Protein AF-A0A916V8K3-F1 (afdb_monomer_lite)

Secondary structure (DSSP, 8-state):
-----HHHHHHHHHHHH---TT-TTS-HHHHHHHHHHHHHHHHHHHHHHHHHHHHHHHTT--HHHHHHHHHHHHHHHHHHHHHS--HHHHHHHHHHT--HHHHHHHHHHHHHHHHHTT-HHHHHHHHHHHH-GGGGGG-HHHHHHHHHHHHHHSS-HHHHHHHHHT----GGGG-

Structure (mmCIF, N/CA/C/O backbone):
data_AF-A0A916V8K3-F1
#
_entry.id   AF-A0A916V8K3-F1
#
loop_
_atom_site.group_PDB
_atom_site.id
_atom_site.type_symbol
_atom_site.label_atom_id
_atom_site.label_alt_id
_atom_site.label_comp_id
_atom_site.label_asym_id
_atom_site.label_entity_id
_atom_site.label_seq_id
_atom_site.pdbx_PDB_ins_code
_atom_site.Cartn_x
_atom_site.Cartn_y
_atom_site.Cartn_z
_atom_site.occupancy
_atom_site.B_iso_or_equiv
_atom_site.auth_seq_id
_atom_site.auth_comp_id
_atom_site.auth_asym_id
_atom_site.auth_atom_id
_atom_site.pdbx_PDB_model_num
ATOM 1 N N . MET A 1 1 ? 7.665 -16.632 -44.122 1.00 50.56 1 MET A N 1
ATOM 2 C CA . MET A 1 1 ? 7.104 -16.768 -42.758 1.00 50.56 1 MET A CA 1
ATOM 3 C C . MET A 1 1 ? 8.254 -16.774 -41.761 1.00 50.56 1 MET A C 1
ATOM 5 O O . MET A 1 1 ? 9.075 -17.679 -41.829 1.00 50.56 1 MET A O 1
ATOM 9 N N . LYS A 1 2 ? 8.373 -15.759 -40.892 1.00 49.31 2 LYS A N 1
ATOM 10 C CA . LYS A 1 2 ? 9.296 -15.831 -39.744 1.00 49.31 2 LYS A CA 1
ATOM 11 C C . LYS A 1 2 ? 8.758 -16.911 -38.801 1.00 49.31 2 LYS A C 1
ATOM 13 O O . LYS A 1 2 ? 7.601 -16.816 -38.402 1.00 49.31 2 LYS A O 1
ATOM 18 N N . LYS A 1 3 ? 9.559 -17.934 -38.484 1.00 52.44 3 LYS A N 1
ATOM 19 C CA . LYS A 1 3 ? 9.263 -18.835 -37.362 1.00 52.44 3 LYS A CA 1
ATOM 20 C C . LYS A 1 3 ? 9.304 -17.979 -36.102 1.00 52.44 3 LYS A C 1
ATOM 22 O O . LYS A 1 3 ? 10.370 -17.517 -35.708 1.00 52.44 3 LYS A O 1
ATOM 27 N N . ILE A 1 4 ? 8.130 -17.702 -35.559 1.00 58.38 4 ILE A N 1
ATOM 28 C CA . ILE A 1 4 ? 7.986 -17.122 -34.236 1.00 58.38 4 ILE A CA 1
ATOM 29 C C . ILE A 1 4 ? 8.471 -18.189 -33.256 1.00 58.38 4 ILE A C 1
ATOM 31 O O . ILE A 1 4 ? 7.970 -19.314 -33.266 1.00 58.38 4 ILE A O 1
ATOM 35 N N . ASP A 1 5 ? 9.501 -17.864 -32.483 1.00 72.44 5 ASP A N 1
ATOM 36 C CA . ASP A 1 5 ? 9.988 -18.743 -31.429 1.00 72.44 5 ASP A CA 1
ATOM 37 C C . ASP A 1 5 ? 9.051 -18.602 -30.227 1.00 72.44 5 ASP A C 1
ATOM 39 O O . ASP A 1 5 ? 9.206 -17.709 -29.392 1.00 72.44 5 ASP A O 1
ATOM 43 N N . SER A 1 6 ? 8.037 -19.466 -30.178 1.00 73.81 6 SER A N 1
ATOM 44 C CA . SER A 1 6 ? 6.994 -19.463 -29.148 1.00 73.81 6 SER A CA 1
ATOM 45 C C . SER A 1 6 ? 7.554 -19.565 -27.727 1.00 73.81 6 SER A C 1
ATOM 47 O O . SER A 1 6 ? 6.890 -19.151 -26.780 1.00 73.81 6 SER A O 1
ATOM 49 N N . SER A 1 7 ? 8.774 -20.093 -27.561 1.00 78.38 7 SER A N 1
ATOM 50 C CA . SER A 1 7 ? 9.444 -20.163 -26.259 1.00 78.38 7 SER A CA 1
ATOM 51 C C . SER A 1 7 ? 9.919 -18.788 -25.781 1.00 78.38 7 SER A C 1
ATOM 53 O O . SER A 1 7 ? 9.754 -18.438 -24.613 1.00 78.38 7 SER A O 1
ATOM 55 N N . LYS A 1 8 ? 10.438 -17.965 -26.697 1.00 79.25 8 LYS A N 1
ATOM 56 C CA . LYS A 1 8 ? 10.911 -16.612 -26.402 1.00 79.25 8 LYS A CA 1
ATOM 57 C C . LYS A 1 8 ? 9.751 -15.664 -26.108 1.00 79.25 8 LYS A C 1
ATOM 59 O O . LYS A 1 8 ? 9.833 -14.887 -25.163 1.00 79.25 8 LYS A O 1
ATOM 64 N N . GLU A 1 9 ? 8.666 -15.750 -26.876 1.00 77.81 9 GLU A N 1
ATOM 65 C CA . GLU A 1 9 ? 7.455 -14.959 -26.620 1.00 77.81 9 GLU A CA 1
ATOM 66 C C . GLU A 1 9 ? 6.813 -15.312 -25.274 1.00 77.81 9 GLU A C 1
ATOM 68 O O . GLU A 1 9 ? 6.414 -14.416 -24.531 1.00 77.81 9 GLU A O 1
ATOM 73 N N . LEU A 1 10 ? 6.771 -16.602 -24.920 1.00 80.88 10 LEU A N 1
ATOM 74 C CA . LEU A 1 10 ? 6.267 -17.045 -23.622 1.00 80.88 10 LEU A CA 1
ATOM 75 C C . LEU A 1 10 ? 7.128 -16.513 -22.469 1.00 80.88 10 LEU A C 1
ATOM 77 O O . LEU A 1 10 ? 6.583 -15.995 -21.498 1.00 80.88 10 LEU A O 1
ATOM 81 N N . ASN A 1 11 ? 8.457 -16.584 -22.588 1.00 82.25 11 ASN A N 1
ATOM 82 C CA . ASN A 1 11 ? 9.367 -16.051 -21.572 1.00 82.25 11 ASN A CA 1
ATOM 83 C C . ASN A 1 11 ? 9.195 -14.536 -21.402 1.00 82.25 11 ASN A C 1
ATOM 85 O O . ASN A 1 11 ? 9.025 -14.065 -20.281 1.00 82.25 11 ASN A O 1
ATOM 89 N N . ASN A 1 12 ? 9.131 -13.784 -22.504 1.00 83.56 12 ASN A N 1
ATOM 90 C CA . ASN A 1 12 ? 8.888 -12.340 -22.461 1.00 83.56 12 ASN A CA 1
ATOM 91 C C . ASN A 1 12 ? 7.532 -12.006 -21.823 1.00 83.56 12 ASN A C 1
ATOM 93 O O . ASN A 1 12 ? 7.429 -11.051 -21.055 1.00 83.56 12 ASN A O 1
ATOM 97 N N . PHE A 1 13 ? 6.492 -12.798 -22.100 1.00 83.56 13 PHE A N 1
ATOM 98 C CA . PHE A 1 13 ? 5.180 -12.631 -21.480 1.00 83.56 13 PHE A CA 1
ATO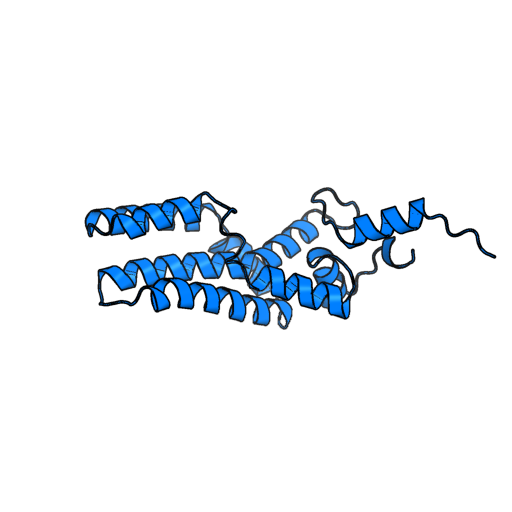M 99 C C . PHE A 1 13 ? 5.218 -12.886 -19.968 1.00 83.56 13 PHE A C 1
ATOM 101 O O . PHE A 1 13 ? 4.639 -12.111 -19.205 1.00 83.56 13 PHE A O 1
ATOM 108 N N . VAL A 1 14 ? 5.886 -13.951 -19.521 1.00 84.38 14 VAL A N 1
ATOM 109 C CA . VAL A 1 14 ? 6.018 -14.261 -18.090 1.00 84.38 14 VAL 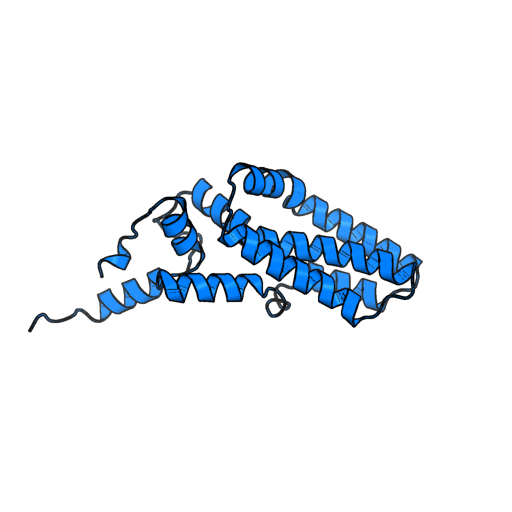A CA 1
ATOM 110 C C . VAL A 1 14 ? 6.801 -13.159 -17.381 1.00 84.38 14 VAL A C 1
ATOM 112 O O . VAL A 1 14 ? 6.326 -12.634 -16.377 1.00 84.38 14 VAL A O 1
ATOM 115 N N . GLU A 1 15 ? 7.937 -12.738 -17.932 1.00 84.44 15 GLU A N 1
ATOM 116 C CA . GLU A 1 15 ? 8.755 -11.659 -17.365 1.00 84.44 15 GLU A CA 1
ATOM 117 C C . GLU A 1 15 ? 8.020 -10.316 -17.315 1.00 84.44 15 GLU A C 1
ATOM 119 O O . GLU A 1 15 ? 8.142 -9.571 -16.345 1.00 84.44 15 GLU A O 1
ATOM 124 N N . ALA A 1 16 ? 7.206 -10.014 -18.328 1.00 83.88 16 ALA A N 1
ATOM 125 C CA . ALA A 1 16 ? 6.394 -8.806 -18.353 1.00 83.88 16 ALA A CA 1
ATOM 126 C C . ALA A 1 16 ? 5.311 -8.796 -17.264 1.00 83.88 16 ALA A C 1
ATOM 128 O O . ALA A 1 16 ? 4.954 -7.718 -16.788 1.00 83.88 16 ALA A O 1
ATOM 129 N N . ASN A 1 17 ? 4.773 -9.957 -16.877 1.00 85.50 17 ASN A N 1
ATOM 130 C CA . ASN A 1 17 ? 3.604 -10.066 -15.997 1.00 85.50 17 ASN A CA 1
ATOM 131 C C . ASN A 1 17 ? 3.920 -10.514 -14.567 1.00 85.50 17 ASN A C 1
ATOM 133 O O . ASN A 1 17 ? 3.085 -10.311 -13.687 1.00 85.50 17 ASN A O 1
ATOM 137 N N . VAL A 1 18 ? 5.098 -11.081 -14.312 1.00 85.31 18 VAL A N 1
ATOM 138 C CA . VAL A 1 18 ? 5.512 -11.538 -12.983 1.00 85.31 18 VAL A CA 1
ATOM 139 C C . VAL A 1 18 ? 6.705 -10.722 -12.512 1.00 85.31 18 VAL A C 1
ATOM 141 O O . VAL A 1 18 ? 7.738 -10.662 -13.170 1.00 85.31 18 VAL A O 1
ATOM 144 N N . TYR A 1 19 ? 6.569 -10.094 -11.345 1.00 83.94 19 TYR A N 1
ATOM 145 C CA . TYR A 1 19 ? 7.675 -9.385 -10.718 1.00 83.94 19 TYR A CA 1
ATOM 146 C C . TYR A 1 19 ? 8.404 -10.287 -9.731 1.00 83.94 19 TYR A C 1
ATOM 148 O O . TYR A 1 19 ? 7.856 -10.663 -8.695 1.00 83.94 19 TYR A O 1
ATOM 156 N N . TYR A 1 20 ? 9.668 -10.568 -10.028 1.00 83.31 20 TYR A N 1
ATOM 157 C CA . TYR A 1 20 ? 10.560 -11.277 -9.121 1.00 83.31 20 TYR A CA 1
ATOM 158 C C . TYR A 1 20 ? 11.470 -10.292 -8.383 1.00 83.31 20 TYR A C 1
ATOM 160 O O . TYR A 1 20 ? 12.021 -9.365 -8.983 1.00 83.31 20 TYR A O 1
ATOM 168 N N . SER A 1 21 ? 11.658 -10.469 -7.074 1.00 79.31 21 SER A N 1
ATOM 169 C CA . SER A 1 21 ? 12.519 -9.591 -6.263 1.00 79.31 21 SER A CA 1
ATOM 170 C C . SER A 1 21 ? 13.992 -9.637 -6.682 1.00 79.31 21 SER A C 1
ATOM 172 O O . SER A 1 21 ? 14.728 -8.670 -6.494 1.00 79.31 21 SER A O 1
ATOM 174 N N . ASP A 1 22 ? 14.431 -10.733 -7.285 1.00 85.62 22 ASP A N 1
ATOM 175 C CA . ASP A 1 22 ? 15.776 -10.951 -7.817 1.00 85.62 22 ASP A CA 1
ATOM 176 C C . ASP A 1 22 ? 15.918 -10.554 -9.299 1.00 85.62 22 ASP A C 1
ATOM 178 O O . ASP A 1 22 ? 16.989 -10.744 -9.865 1.00 85.62 22 ASP A O 1
ATOM 182 N N . ASN A 1 23 ? 14.911 -9.907 -9.911 1.00 86.25 23 ASN A N 1
ATOM 183 C CA . ASN A 1 23 ? 14.987 -9.503 -11.321 1.00 86.25 23 ASN A CA 1
ATOM 184 C C . ASN A 1 23 ? 16.255 -8.673 -11.635 1.00 86.25 23 ASN A C 1
ATOM 186 O O . ASN A 1 23 ? 16.631 -7.815 -10.828 1.00 86.25 23 ASN A O 1
ATOM 190 N N . PRO A 1 24 ? 16.898 -8.874 -12.800 1.00 88.75 24 PRO A N 1
ATOM 191 C CA . PRO A 1 24 ? 18.151 -8.197 -13.146 1.00 88.75 24 PRO A CA 1
ATOM 192 C C . PRO A 1 24 ? 17.951 -6.763 -13.659 1.00 88.75 24 PRO A C 1
ATOM 194 O O . PRO A 1 24 ? 18.922 -6.039 -13.857 1.00 88.75 24 PRO A O 1
ATOM 197 N N . TYR A 1 25 ? 16.704 -6.348 -13.901 1.00 89.06 25 TYR A N 1
ATOM 198 C CA . TYR A 1 25 ? 16.377 -5.078 -14.553 1.00 89.06 25 TYR A CA 1
ATOM 199 C C . TYR A 1 25 ? 16.473 -3.866 -13.635 1.00 89.06 25 TYR A C 1
ATOM 201 O O . TYR A 1 25 ? 16.579 -2.742 -14.120 1.00 89.06 25 TYR A O 1
ATOM 209 N N . LEU A 1 26 ? 16.395 -4.095 -12.326 1.00 90.75 26 LEU A N 1
ATOM 210 C CA . LEU A 1 26 ? 16.374 -3.057 -11.309 1.00 90.75 26 LEU A CA 1
ATOM 211 C C . LEU A 1 26 ? 17.461 -3.317 -10.266 1.00 90.75 26 LEU A C 1
ATOM 213 O O . LEU A 1 26 ? 17.658 -4.448 -9.813 1.00 90.75 26 LEU A O 1
ATOM 217 N N . ASN A 1 27 ? 18.140 -2.261 -9.834 1.00 91.94 27 ASN A N 1
ATOM 218 C CA . ASN A 1 27 ? 19.063 -2.334 -8.707 1.00 91.94 27 ASN A CA 1
ATOM 219 C C . ASN A 1 27 ? 18.306 -2.361 -7.363 1.00 91.94 27 ASN A C 1
ATOM 221 O O . ASN A 1 27 ? 17.093 -2.159 -7.292 1.00 91.94 27 ASN A O 1
ATOM 225 N N . ALA A 1 28 ? 19.024 -2.607 -6.265 1.00 88.38 28 ALA A N 1
ATOM 226 C CA . ALA A 1 28 ? 18.420 -2.725 -4.935 1.00 88.38 28 ALA A CA 1
ATOM 227 C C . ALA A 1 28 ? 17.628 -1.472 -4.504 1.00 88.38 28 ALA A C 1
ATOM 229 O O . ALA A 1 28 ? 16.553 -1.600 -3.919 1.00 88.38 28 ALA A O 1
ATOM 230 N N . ASN A 1 29 ? 18.115 -0.272 -4.832 1.00 88.06 29 ASN A N 1
ATOM 231 C CA . ASN A 1 29 ? 17.455 0.982 -4.461 1.00 88.06 29 ASN A CA 1
ATOM 232 C C . ASN A 1 29 ? 16.158 1.194 -5.246 1.00 88.06 29 ASN A C 1
ATOM 234 O O . ASN A 1 29 ? 15.160 1.634 -4.685 1.00 88.06 29 ASN A O 1
ATOM 238 N N . GLU A 1 30 ? 16.150 0.849 -6.531 1.00 91.06 30 GLU A N 1
ATOM 239 C CA . GLU A 1 30 ? 14.955 0.897 -7.375 1.00 91.06 30 GLU A CA 1
ATOM 240 C C . GLU A 1 30 ? 13.902 -0.101 -6.890 1.00 91.06 30 GLU A C 1
ATOM 242 O O . GLU A 1 30 ? 12.739 0.255 -6.704 1.00 91.06 30 GLU A O 1
ATOM 247 N N . LYS A 1 31 ? 14.313 -1.338 -6.597 1.00 89.12 31 LYS A N 1
ATOM 248 C CA . LYS A 1 31 ? 13.425 -2.365 -6.035 1.00 89.12 31 LYS A CA 1
ATOM 249 C C . LYS A 1 31 ? 12.780 -1.902 -4.730 1.00 89.12 31 LYS A C 1
ATOM 251 O O . LYS A 1 31 ? 11.580 -2.093 -4.538 1.00 89.12 31 LYS A O 1
ATOM 256 N N . LEU A 1 32 ? 13.561 -1.269 -3.857 1.00 86.25 32 LEU A N 1
ATOM 257 C CA . LEU A 1 32 ? 13.058 -0.697 -2.614 1.00 86.25 32 LEU A CA 1
ATOM 258 C C . LEU A 1 32 ? 12.081 0.455 -2.877 1.00 86.25 32 LEU A C 1
ATOM 260 O O . LEU A 1 32 ? 11.019 0.513 -2.265 1.00 86.25 32 LEU A O 1
ATOM 264 N N . GLU A 1 33 ? 12.408 1.345 -3.812 1.00 88.75 33 GLU A N 1
ATOM 265 C CA . GLU A 1 33 ? 11.583 2.503 -4.150 1.00 88.75 33 GLU A CA 1
ATOM 266 C C . GLU A 1 33 ? 10.198 2.096 -4.663 1.00 88.75 33 GLU A C 1
ATOM 268 O O . GLU A 1 33 ? 9.186 2.623 -4.198 1.00 88.75 33 GLU A O 1
ATOM 273 N N . VAL A 1 34 ? 10.132 1.135 -5.587 1.00 89.56 34 VAL A N 1
ATOM 274 C CA . VAL A 1 34 ? 8.847 0.656 -6.108 1.00 89.56 34 VAL A CA 1
ATOM 275 C C . VAL A 1 34 ? 8.058 -0.120 -5.057 1.00 89.56 34 VAL A C 1
ATOM 277 O O . VAL A 1 34 ? 6.837 -0.007 -5.018 1.00 89.56 34 VAL A O 1
ATOM 280 N N . ALA A 1 35 ? 8.732 -0.853 -4.165 1.00 86.75 35 ALA A N 1
ATOM 281 C CA . ALA A 1 35 ? 8.077 -1.532 -3.052 1.00 86.75 35 ALA A CA 1
ATOM 282 C C . ALA A 1 35 ? 7.469 -0.529 -2.058 1.00 86.75 35 ALA A C 1
ATOM 284 O O . ALA A 1 35 ? 6.318 -0.691 -1.659 1.00 86.75 35 ALA A O 1
ATOM 285 N N . MET A 1 36 ? 8.195 0.543 -1.718 1.00 85.69 36 MET A N 1
ATOM 286 C CA . MET A 1 36 ? 7.674 1.639 -0.892 1.00 85.69 36 MET A CA 1
ATOM 287 C C . MET A 1 36 ? 6.498 2.333 -1.576 1.00 85.69 36 MET A C 1
ATOM 289 O O . MET A 1 36 ? 5.467 2.570 -0.953 1.00 85.69 36 MET A O 1
ATOM 293 N N . TRP A 1 37 ? 6.618 2.621 -2.873 1.00 90.12 37 TRP A N 1
ATOM 294 C CA . TRP A 1 37 ? 5.516 3.195 -3.634 1.00 90.12 37 TRP A CA 1
ATOM 295 C C . TRP A 1 37 ? 4.282 2.293 -3.621 1.00 90.12 37 TRP A C 1
ATOM 297 O O . TRP A 1 37 ? 3.179 2.790 -3.399 1.00 90.12 37 TRP A O 1
ATOM 307 N N . PHE A 1 38 ? 4.448 0.987 -3.820 1.00 89.38 38 PHE A N 1
ATOM 308 C CA . PHE A 1 38 ? 3.330 0.055 -3.851 1.00 89.38 38 PHE A CA 1
ATOM 309 C C . PHE A 1 38 ? 2.656 -0.075 -2.484 1.00 89.38 38 PHE A C 1
ATOM 311 O O . PHE A 1 38 ? 1.439 -0.031 -2.407 1.00 89.38 38 PHE A O 1
ATOM 318 N N . ALA A 1 39 ? 3.426 -0.155 -1.400 1.00 85.12 39 ALA A N 1
ATOM 319 C CA . ALA A 1 39 ? 2.878 -0.431 -0.076 1.00 85.12 39 ALA A CA 1
ATOM 320 C C . ALA A 1 39 ? 2.288 0.806 0.652 1.00 85.12 39 ALA A C 1
ATOM 322 O O . ALA A 1 39 ? 1.647 0.645 1.693 1.00 85.12 39 ALA A O 1
ATOM 323 N N . LEU A 1 40 ? 2.450 2.035 0.130 1.00 86.62 40 LEU A N 1
ATOM 324 C CA . LEU A 1 40 ? 1.954 3.267 0.784 1.00 86.62 40 LEU A CA 1
ATOM 325 C C . LEU A 1 40 ? 0.453 3.230 1.085 1.00 86.62 40 LEU A C 1
ATOM 327 O O . LEU A 1 40 ? 0.078 3.514 2.228 1.00 86.62 40 LEU A O 1
ATOM 331 N N . PRO A 1 41 ? -0.421 2.880 0.125 1.00 89.00 41 PRO A N 1
ATOM 332 C CA . PRO A 1 41 ? -1.853 2.848 0.382 1.00 89.00 41 PRO A CA 1
ATOM 333 C C . PRO A 1 41 ? -2.225 1.838 1.470 1.00 89.00 41 PRO A C 1
ATOM 335 O O . PRO A 1 41 ? -3.050 2.144 2.334 1.00 89.00 41 PRO A O 1
ATOM 338 N N . SER A 1 42 ? -1.577 0.669 1.494 1.00 86.12 42 SER A N 1
ATOM 339 C CA . SER A 1 42 ? -1.781 -0.353 2.528 1.00 86.12 42 SER A CA 1
ATOM 340 C C . SER A 1 42 ? -1.392 0.147 3.912 1.00 86.12 42 SER A C 1
ATOM 342 O O . SER A 1 42 ? -2.143 -0.025 4.870 1.00 86.12 42 SER A O 1
ATOM 344 N N . VAL A 1 43 ? -0.263 0.844 4.033 1.00 83.88 43 VAL A N 1
ATOM 345 C CA . VAL A 1 43 ? 0.154 1.419 5.316 1.00 83.88 43 VAL A CA 1
ATOM 346 C C . VAL A 1 43 ? -0.850 2.461 5.807 1.00 83.88 43 VAL A C 1
ATOM 348 O O . VAL A 1 43 ? -1.297 2.387 6.952 1.00 83.88 43 VAL A O 1
ATOM 351 N N . LEU A 1 44 ? -1.282 3.385 4.945 1.00 86.81 44 LEU A N 1
ATOM 352 C CA . LEU A 1 44 ? -2.302 4.380 5.302 1.00 86.81 44 LEU A CA 1
ATOM 353 C C . LEU A 1 44 ? -3.637 3.732 5.699 1.00 86.81 44 LEU A C 1
ATOM 355 O O . LEU A 1 44 ? -4.309 4.209 6.615 1.00 86.81 44 LEU A O 1
ATOM 359 N N . THR A 1 45 ? -3.984 2.610 5.068 1.00 88.62 45 THR A N 1
ATOM 360 C CA . THR A 1 45 ? -5.155 1.796 5.425 1.00 88.62 45 THR A CA 1
ATOM 361 C C . THR A 1 45 ? -5.034 1.271 6.849 1.00 88.62 45 THR A C 1
ATOM 363 O O . THR A 1 45 ? -5.942 1.484 7.651 1.00 88.62 45 THR A O 1
ATOM 366 N N . SER A 1 46 ? -3.892 0.688 7.212 1.00 86.12 46 SER A N 1
ATOM 367 C CA . SER A 1 46 ? -3.632 0.199 8.571 1.00 86.12 46 SER A CA 1
ATOM 368 C C . SER A 1 46 ? -3.728 1.308 9.621 1.00 86.12 46 SER A C 1
ATOM 370 O O . SER A 1 46 ? -4.389 1.128 10.643 1.00 86.12 46 SER A O 1
ATOM 372 N N . TYR A 1 47 ? -3.148 2.484 9.361 1.00 87.25 47 TYR A N 1
ATOM 373 C CA . TYR A 1 47 ? -3.272 3.636 10.265 1.00 87.25 47 TYR A CA 1
ATOM 374 C C . TYR A 1 47 ? -4.716 4.110 10.415 1.00 87.25 47 TYR A C 1
ATOM 376 O O . TYR A 1 47 ? -5.171 4.378 11.528 1.00 87.25 47 TYR A O 1
ATOM 384 N N . SER A 1 48 ? -5.455 4.190 9.309 1.00 90.19 48 SER A N 1
ATOM 385 C CA . SER A 1 48 ? -6.862 4.579 9.360 1.00 90.19 48 SER A CA 1
ATOM 386 C C . SER A 1 48 ? -7.716 3.554 10.110 1.00 90.19 48 SER A C 1
ATOM 388 O O . SER A 1 48 ? -8.598 3.961 10.857 1.00 90.19 48 SER A O 1
ATOM 390 N N . PHE A 1 49 ? -7.414 2.255 10.005 1.00 89.69 49 PHE A N 1
ATOM 391 C CA . PHE A 1 49 ? -8.120 1.208 10.745 1.00 89.69 49 PHE A CA 1
ATOM 392 C C . PHE A 1 49 ? -7.827 1.259 12.247 1.00 89.69 49 PHE A C 1
ATOM 394 O O . PHE A 1 49 ? -8.738 1.104 13.060 1.00 89.69 49 PHE A O 1
ATOM 401 N N . LEU A 1 50 ? -6.580 1.547 12.638 1.00 90.75 50 LEU A N 1
ATOM 402 C CA . LEU A 1 50 ? -6.235 1.814 14.037 1.00 90.75 50 LEU A CA 1
ATOM 403 C C . LEU A 1 50 ? -7.036 3.005 14.577 1.00 90.75 50 LEU A C 1
ATOM 405 O O . LEU A 1 50 ? -7.649 2.910 15.640 1.00 90.75 50 LEU A O 1
ATOM 409 N N . ALA A 1 51 ? -7.080 4.107 13.825 1.00 91.81 51 ALA A N 1
ATOM 410 C CA . ALA A 1 51 ? -7.800 5.312 14.222 1.00 91.81 51 ALA A CA 1
ATOM 411 C C . ALA A 1 51 ? -9.316 5.080 14.336 1.00 91.81 51 ALA A C 1
ATOM 413 O O . ALA A 1 51 ? -9.917 5.469 15.339 1.00 91.81 51 ALA A O 1
ATOM 414 N N . THR A 1 52 ? -9.939 4.414 13.357 1.00 92.31 52 THR A N 1
ATOM 415 C CA . THR A 1 52 ? -11.377 4.109 13.404 1.00 92.31 52 THR A CA 1
ATOM 416 C C . THR A 1 52 ? -11.707 3.115 14.513 1.00 92.31 52 THR A C 1
ATOM 418 O O . THR A 1 52 ? -12.733 3.280 15.170 1.00 92.31 52 THR A O 1
ATOM 421 N N . SER A 1 53 ? -10.826 2.151 14.801 1.00 90.75 53 SER A N 1
ATOM 422 C CA . SER A 1 53 ? -10.985 1.219 15.926 1.00 90.75 53 SER A CA 1
ATOM 423 C C . SER A 1 53 ? -10.986 1.950 17.266 1.00 90.75 53 SER A C 1
ATOM 425 O O . SER A 1 53 ? -11.916 1.767 18.049 1.00 90.75 53 SER A O 1
ATOM 427 N N . ILE A 1 54 ? -10.014 2.840 17.509 1.00 93.12 54 ILE A N 1
ATOM 428 C CA . ILE A 1 54 ? -9.981 3.678 18.721 1.00 93.12 54 ILE A CA 1
ATOM 429 C C . ILE A 1 54 ? -11.235 4.554 18.805 1.00 93.12 54 ILE A C 1
ATOM 431 O O . ILE A 1 54 ? -11.841 4.677 19.869 1.00 93.12 54 ILE A O 1
ATOM 435 N N . TYR A 1 55 ? -11.641 5.172 17.698 1.00 92.81 55 TYR A N 1
ATOM 436 C CA . TYR A 1 55 ? -12.810 6.046 17.683 1.00 92.81 55 TYR A CA 1
ATOM 437 C C . TYR A 1 55 ? -14.103 5.274 17.998 1.00 92.81 55 TYR A C 1
ATOM 439 O O . TYR A 1 55 ? -14.921 5.743 18.789 1.00 92.81 55 TYR A O 1
ATOM 447 N N . SER A 1 56 ? -14.245 4.058 17.463 1.00 92.06 56 SER A N 1
ATOM 448 C CA . SER A 1 56 ? -15.446 3.224 17.606 1.00 92.06 56 SER A CA 1
ATOM 449 C C . SER A 1 56 ? -15.759 2.754 19.024 1.00 92.06 56 SER A C 1
ATOM 451 O O . SER A 1 56 ? -16.910 2.462 19.326 1.00 92.06 56 SER A O 1
ATOM 453 N N . VAL A 1 57 ? -14.762 2.703 19.910 1.00 91.00 57 VAL A N 1
ATOM 454 C CA . VAL A 1 57 ? -14.977 2.365 21.328 1.00 91.00 57 VAL A CA 1
ATOM 455 C C . VAL A 1 57 ? -15.279 3.578 22.202 1.00 91.00 57 VAL A C 1
ATOM 457 O O . VAL A 1 57 ? -15.724 3.413 23.334 1.00 91.00 57 VAL A O 1
ATOM 460 N N . ASN A 1 58 ? -15.046 4.793 21.702 1.00 87.62 58 ASN A N 1
ATOM 461 C CA . ASN A 1 58 ? -15.360 6.027 22.426 1.00 87.62 58 ASN A CA 1
ATOM 462 C C . ASN A 1 58 ? -16.677 6.664 21.954 1.00 87.62 58 ASN A C 1
ATOM 464 O O . ASN A 1 58 ? -17.281 7.433 22.697 1.00 87.62 58 ASN A O 1
ATOM 468 N N . TYR A 1 59 ? -17.133 6.334 20.744 1.00 87.50 59 TYR A N 1
ATOM 469 C CA . TYR A 1 59 ? -18.333 6.892 20.124 1.00 87.50 59 TYR A CA 1
ATOM 470 C C . TYR A 1 59 ? -19.120 5.803 19.398 1.00 87.50 59 TYR A C 1
ATOM 472 O O . TYR A 1 59 ? -18.540 4.842 18.902 1.00 87.50 59 TYR A O 1
ATOM 480 N N . SER A 1 60 ? -20.441 5.973 19.281 1.00 80.25 60 SER A N 1
ATOM 481 C CA . SER A 1 60 ? -21.275 5.072 18.475 1.00 80.25 60 SER A CA 1
ATOM 482 C C . SER A 1 60 ? -20.852 5.151 17.009 1.00 80.25 60 SER A C 1
ATOM 484 O O . SER A 1 60 ? -21.192 6.100 16.304 1.00 80.25 60 SER A O 1
ATOM 486 N N . PHE A 1 61 ? -20.083 4.161 16.561 1.00 82.94 61 PHE A N 1
ATOM 487 C CA . PHE A 1 61 ? -19.521 4.119 15.219 1.00 82.94 61 PHE A CA 1
ATOM 488 C C . PHE A 1 61 ? -19.996 2.869 14.492 1.00 82.94 61 PHE A C 1
ATOM 490 O O . PHE A 1 61 ? -19.853 1.751 14.979 1.00 82.94 61 PHE A O 1
ATOM 497 N N . ASN A 1 62 ? -20.591 3.062 13.319 1.00 88.00 62 ASN A N 1
ATOM 498 C CA . ASN A 1 62 ? -21.129 1.965 12.529 1.00 88.00 62 ASN A CA 1
ATOM 499 C C . ASN A 1 62 ? -19.987 1.100 11.956 1.00 88.00 62 ASN A C 1
ATOM 501 O O . ASN A 1 62 ? -18.995 1.634 11.456 1.00 88.00 62 ASN A O 1
ATOM 505 N N . TRP A 1 63 ? -20.161 -0.224 11.954 1.00 84.94 63 TRP A N 1
ATOM 506 C CA . TRP A 1 63 ? -19.272 -1.187 11.295 1.00 84.94 63 TRP A CA 1
ATOM 507 C C . TRP A 1 63 ? -18.987 -0.835 9.827 1.00 84.94 63 TRP A C 1
ATOM 509 O O . TRP A 1 63 ? -17.856 -0.993 9.369 1.00 84.94 63 TRP A O 1
ATOM 519 N N . PHE A 1 64 ? -19.968 -0.278 9.105 1.00 87.19 64 PHE A N 1
ATOM 520 C CA . PHE A 1 64 ? -19.747 0.221 7.743 1.00 87.19 64 PHE A CA 1
ATOM 521 C C . PHE A 1 64 ? -18.685 1.322 7.688 1.00 87.19 64 PHE A C 1
ATOM 523 O O . PHE A 1 64 ? -17.851 1.317 6.790 1.00 87.19 64 PHE A O 1
ATOM 530 N N . CYS A 1 65 ? -18.671 2.242 8.652 1.00 87.88 65 CYS A N 1
ATOM 531 C CA . CYS A 1 65 ? -17.663 3.298 8.719 1.00 87.88 65 CYS A CA 1
ATOM 532 C C . CYS A 1 65 ? -16.309 2.753 9.187 1.00 87.88 65 CYS A C 1
ATOM 534 O O . CYS A 1 65 ? -15.274 3.187 8.681 1.00 87.88 65 CYS A O 1
ATOM 536 N N . LEU A 1 66 ? -16.311 1.784 10.111 1.00 87.12 66 LEU A N 1
ATOM 537 C CA . LEU A 1 66 ? -15.099 1.158 10.643 1.00 87.12 66 LEU A CA 1
ATOM 538 C C . LEU A 1 66 ? -14.225 0.561 9.531 1.00 87.12 66 LEU A C 1
ATOM 540 O O . LEU A 1 66 ? -13.016 0.788 9.532 1.00 87.12 66 LEU A O 1
ATOM 544 N N . PHE A 1 67 ? -14.839 -0.155 8.583 1.00 86.75 67 PHE A N 1
ATOM 545 C CA . PHE A 1 67 ? -14.144 -0.769 7.444 1.00 86.75 67 PHE A CA 1
ATOM 546 C C . PHE A 1 67 ? -14.155 0.101 6.182 1.00 86.75 67 PHE A C 1
ATOM 548 O O . PHE A 1 67 ? -13.180 0.123 5.433 1.00 86.75 67 PHE A O 1
ATOM 555 N N . GLY A 1 68 ? -15.234 0.849 5.947 1.00 89.75 68 GLY A N 1
ATOM 556 C CA . GLY A 1 68 ? -15.400 1.669 4.750 1.00 89.75 68 GLY A CA 1
ATOM 557 C C . GLY A 1 68 ? -14.409 2.826 4.673 1.00 89.75 68 GLY A C 1
ATOM 558 O O . GLY A 1 68 ? -13.902 3.113 3.588 1.00 89.75 68 GLY A O 1
ATOM 559 N N . ILE A 1 69 ? -14.074 3.459 5.804 1.00 92.06 69 ILE A N 1
ATOM 560 C CA . ILE A 1 69 ? -13.074 4.536 5.832 1.00 92.06 69 ILE A CA 1
ATOM 561 C C . ILE A 1 69 ? -11.692 4.006 5.422 1.00 92.06 69 ILE A C 1
ATOM 563 O O . ILE A 1 69 ? -11.141 4.559 4.472 1.00 92.06 69 ILE A O 1
ATOM 567 N N . PRO A 1 70 ? -11.144 2.930 6.024 1.00 91.00 70 PRO A N 1
ATOM 568 C CA . PRO A 1 70 ? -9.873 2.366 5.577 1.00 91.00 70 PRO A CA 1
ATOM 569 C C . PRO A 1 70 ? -9.833 1.974 4.105 1.00 91.00 70 PRO A C 1
ATOM 571 O O . PRO A 1 70 ? -8.886 2.328 3.407 1.00 91.00 70 PRO A O 1
ATOM 574 N N . ILE A 1 71 ? -10.881 1.321 3.600 1.00 90.88 71 ILE A N 1
ATOM 575 C CA . ILE A 1 71 ? -10.983 0.960 2.177 1.00 90.88 71 ILE A CA 1
ATOM 576 C C . ILE A 1 71 ? -10.959 2.218 1.294 1.00 90.88 71 ILE A C 1
ATOM 578 O O . ILE A 1 71 ? -10.267 2.264 0.275 1.00 90.88 71 ILE A O 1
ATOM 582 N N . THR A 1 72 ? -11.681 3.265 1.698 1.00 92.69 72 THR A N 1
ATOM 583 C CA . THR A 1 72 ? -11.715 4.548 0.982 1.00 92.69 72 THR A CA 1
ATOM 584 C C . THR A 1 72 ? -10.349 5.235 1.010 1.00 92.69 72 THR A C 1
ATOM 586 O O . THR A 1 72 ? -9.891 5.729 -0.020 1.00 92.69 72 THR A O 1
ATOM 589 N N . VAL A 1 73 ? -9.657 5.216 2.153 1.00 92.19 73 VAL A N 1
ATOM 590 C CA . VAL A 1 73 ? -8.283 5.719 2.286 1.00 92.19 73 VAL A CA 1
ATOM 591 C C . VAL A 1 73 ? -7.339 4.945 1.367 1.00 92.19 73 VAL A C 1
ATOM 593 O O . VAL A 1 73 ? -6.556 5.581 0.662 1.00 92.19 73 VAL A O 1
ATOM 596 N N . ASN A 1 74 ? -7.444 3.613 1.294 1.00 91.94 74 ASN A N 1
ATOM 597 C CA . ASN A 1 74 ? -6.661 2.776 0.377 1.00 91.94 74 ASN A CA 1
ATOM 598 C C . ASN A 1 74 ? -6.852 3.212 -1.083 1.00 91.94 74 ASN A C 1
ATOM 600 O O . ASN A 1 74 ? -5.886 3.494 -1.789 1.00 91.94 74 ASN A O 1
ATOM 604 N N . LEU A 1 75 ? -8.107 3.326 -1.523 1.00 93.56 75 LEU A N 1
ATOM 605 C CA . LEU A 1 75 ? -8.465 3.720 -2.886 1.00 93.56 75 LEU A CA 1
ATOM 606 C C . LEU A 1 75 ? -7.951 5.115 -3.243 1.00 93.56 75 LEU A C 1
ATOM 608 O O . LEU A 1 75 ? -7.287 5.288 -4.265 1.00 93.56 75 LEU A O 1
ATOM 612 N N . ILE A 1 76 ? -8.260 6.111 -2.409 1.00 94.88 76 ILE A N 1
ATOM 613 C CA . ILE A 1 76 ? -7.900 7.509 -2.666 1.00 94.88 76 ILE A CA 1
ATOM 614 C C . ILE A 1 76 ? -6.382 7.667 -2.660 1.00 94.88 76 ILE A C 1
ATOM 616 O O . ILE A 1 76 ? -5.826 8.257 -3.587 1.00 94.88 76 ILE A O 1
ATOM 620 N N . SER A 1 77 ? -5.699 7.117 -1.654 1.00 91.81 77 SER A N 1
ATOM 621 C CA . SER A 1 77 ? -4.238 7.190 -1.584 1.00 91.81 77 SER A CA 1
ATOM 622 C C . SER A 1 77 ? -3.576 6.442 -2.738 1.00 91.81 77 SER A C 1
ATOM 624 O O . SER A 1 77 ? -2.630 6.969 -3.313 1.00 91.81 77 SER A O 1
ATOM 626 N N . GLY A 1 78 ? -4.111 5.290 -3.152 1.00 92.81 78 GLY A N 1
ATOM 627 C CA . GLY A 1 78 ? -3.687 4.580 -4.355 1.00 92.81 78 GLY A CA 1
ATOM 628 C C . GLY A 1 78 ? -3.804 5.445 -5.608 1.00 92.81 78 GLY A C 1
ATOM 629 O O . GLY A 1 78 ? -2.826 5.641 -6.324 1.00 92.81 78 GLY A O 1
ATOM 630 N N . LEU A 1 79 ? -4.973 6.037 -5.861 1.00 94.88 79 LEU A N 1
ATOM 631 C CA . LEU A 1 79 ? -5.170 6.930 -7.007 1.00 94.88 79 LEU A CA 1
ATOM 632 C C . LEU A 1 79 ? -4.180 8.099 -6.987 1.00 94.88 79 LEU A C 1
ATOM 634 O O . LEU A 1 79 ? -3.485 8.334 -7.977 1.00 94.88 79 LEU A O 1
ATOM 638 N N . ILE A 1 80 ? -4.064 8.797 -5.856 1.00 92.62 80 ILE A N 1
ATOM 639 C CA . ILE A 1 80 ? -3.127 9.917 -5.708 1.00 92.62 80 ILE A CA 1
ATOM 640 C C . ILE A 1 80 ? -1.695 9.451 -5.984 1.00 92.62 80 ILE A C 1
ATOM 642 O O . ILE A 1 80 ? -0.986 10.080 -6.765 1.00 92.62 80 ILE A O 1
ATOM 646 N N . ASN A 1 81 ? -1.281 8.329 -5.406 1.00 91.62 81 ASN A N 1
ATOM 647 C CA . ASN A 1 81 ? 0.079 7.814 -5.510 1.00 91.62 81 ASN A CA 1
ATOM 648 C C . ASN A 1 81 ? 0.407 7.267 -6.918 1.00 91.62 81 ASN A C 1
ATOM 650 O O . ASN A 1 81 ? 1.554 7.349 -7.362 1.00 91.62 81 ASN A O 1
ATOM 654 N N . TRP A 1 82 ? -0.584 6.793 -7.682 1.00 93.31 82 TRP A N 1
ATOM 655 C CA . TRP A 1 82 ? -0.418 6.449 -9.102 1.00 93.31 82 TRP A CA 1
ATOM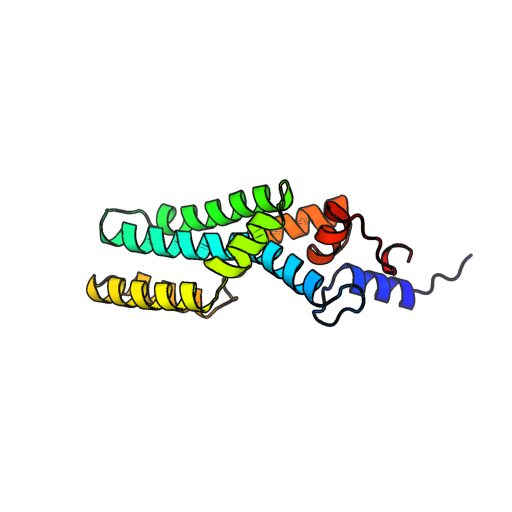 656 C C . TRP A 1 82 ? -0.271 7.679 -10.008 1.00 93.31 82 TRP A C 1
ATOM 658 O O . TRP A 1 82 ? 0.470 7.642 -10.996 1.00 93.31 82 TRP A O 1
ATOM 668 N N . PHE A 1 83 ? -0.992 8.768 -9.727 1.00 92.38 83 PHE A N 1
ATOM 669 C CA . PHE A 1 83 ? -0.991 9.952 -10.593 1.00 92.38 83 PHE A CA 1
ATOM 670 C C . PHE A 1 83 ? 0.086 10.981 -10.234 1.00 92.38 83 PHE A C 1
ATOM 672 O O . PHE A 1 83 ? 0.681 11.551 -11.149 1.00 92.38 83 PHE A O 1
ATOM 679 N N . PHE A 1 84 ? 0.375 11.163 -8.947 1.00 90.56 84 PHE A N 1
ATOM 680 C CA . PHE A 1 84 ? 1.181 12.257 -8.397 1.00 90.56 84 PHE A CA 1
ATOM 681 C C . PHE A 1 84 ? 2.359 11.762 -7.550 1.00 90.56 84 PHE A C 1
ATOM 683 O O . PHE A 1 84 ? 2.684 12.353 -6.521 1.00 90.56 84 PHE A O 1
ATOM 690 N N . TYR A 1 85 ? 2.999 10.667 -7.969 1.00 88.56 85 TYR A N 1
ATOM 691 C CA . TYR A 1 85 ? 4.169 10.130 -7.277 1.00 88.56 85 TYR A CA 1
ATOM 692 C C . TYR A 1 85 ? 5.209 11.220 -6.970 1.00 88.56 85 TYR A C 1
ATOM 694 O O . TYR A 1 85 ? 5.662 11.947 -7.857 1.00 88.56 85 TYR A O 1
ATOM 702 N N . SER A 1 86 ? 5.616 11.290 -5.702 1.00 87.12 86 SER A N 1
ATOM 703 C CA . SER A 1 86 ? 6.708 12.134 -5.232 1.00 87.12 86 SER A CA 1
ATOM 704 C C . SER A 1 86 ? 7.707 11.277 -4.476 1.00 87.12 86 SER A C 1
ATOM 706 O O . SER A 1 86 ? 7.410 10.761 -3.397 1.00 87.12 86 SER A O 1
ATOM 708 N N . LYS A 1 87 ? 8.924 11.174 -5.016 1.00 85.06 87 LYS A N 1
ATOM 709 C CA . LYS A 1 87 ? 10.024 10.430 -4.394 1.00 85.06 87 LYS A CA 1
ATOM 710 C C . LYS A 1 87 ? 10.312 10.897 -2.968 1.00 85.06 87 LYS A C 1
ATOM 712 O O . LYS A 1 87 ? 10.516 10.075 -2.086 1.00 85.06 87 LYS A O 1
ATOM 717 N N . LYS A 1 88 ? 10.261 12.210 -2.715 1.00 83.38 88 LYS A N 1
ATOM 718 C CA . LYS A 1 88 ? 10.463 12.766 -1.367 1.00 83.38 88 LYS A CA 1
ATOM 719 C C . LYS A 1 88 ? 9.388 12.293 -0.390 1.00 83.38 88 LYS A C 1
ATOM 721 O O . LYS A 1 88 ? 9.730 11.911 0.722 1.00 83.38 88 LYS A O 1
ATOM 726 N N . LEU A 1 89 ? 8.118 12.287 -0.807 1.00 80.69 89 LEU A N 1
ATOM 727 C CA . LEU A 1 89 ? 7.020 11.816 0.040 1.00 80.69 89 LEU A CA 1
ATOM 728 C C . LEU A 1 89 ? 7.111 10.311 0.274 1.00 80.69 89 LEU A C 1
ATOM 730 O O . LEU A 1 89 ? 6.999 9.887 1.414 1.00 80.69 89 LEU A O 1
ATOM 734 N N . ASN A 1 90 ? 7.373 9.509 -0.760 1.00 79.12 90 ASN A N 1
ATOM 735 C CA . ASN A 1 90 ? 7.482 8.060 -0.589 1.00 79.12 90 ASN A CA 1
ATOM 736 C C . ASN A 1 90 ? 8.694 7.640 0.230 1.00 79.12 90 ASN A C 1
ATOM 738 O O . ASN A 1 90 ? 8.581 6.687 0.985 1.00 79.12 90 ASN A O 1
ATOM 742 N N . ILE A 1 91 ? 9.817 8.356 0.145 1.00 77.50 91 ILE A N 1
ATOM 743 C CA . ILE A 1 91 ? 10.943 8.123 1.052 1.00 77.50 91 ILE A CA 1
ATOM 744 C C . ILE A 1 91 ? 10.572 8.563 2.465 1.00 77.50 91 ILE A C 1
ATOM 746 O O . ILE A 1 91 ? 10.768 7.785 3.382 1.00 77.50 91 ILE A O 1
ATOM 750 N N . PHE A 1 92 ? 10.001 9.756 2.660 1.00 77.12 92 PHE A N 1
ATOM 751 C CA . PHE A 1 92 ? 9.595 10.225 3.989 1.00 77.12 92 PHE A CA 1
ATOM 752 C C . PHE A 1 92 ? 8.607 9.262 4.651 1.00 77.12 92 PHE A C 1
ATOM 754 O O . PHE A 1 92 ? 8.822 8.819 5.775 1.00 77.12 92 PHE A O 1
ATOM 761 N N . PHE A 1 93 ? 7.547 8.872 3.949 1.00 71.19 93 PHE A N 1
ATOM 762 C CA . PHE A 1 93 ? 6.646 7.849 4.447 1.00 71.19 93 PHE A CA 1
ATOM 763 C C . PHE A 1 93 ? 7.416 6.535 4.630 1.00 71.19 93 PHE A C 1
ATOM 765 O O . PHE A 1 93 ? 7.411 5.996 5.732 1.00 71.19 93 PHE A O 1
ATOM 772 N N . GLY A 1 94 ? 8.158 6.078 3.620 1.00 65.81 94 GLY A N 1
ATOM 773 C CA . GLY A 1 94 ? 8.970 4.854 3.599 1.00 65.81 94 GLY A CA 1
ATOM 774 C C . GLY A 1 94 ? 9.977 4.694 4.745 1.00 65.81 94 GLY A C 1
ATOM 775 O O . GLY A 1 94 ? 10.243 3.580 5.183 1.00 65.81 94 GLY A O 1
ATOM 776 N N . THR A 1 95 ? 10.530 5.785 5.265 1.00 64.44 95 THR A N 1
ATOM 777 C CA . THR A 1 95 ? 11.507 5.762 6.362 1.00 64.44 95 THR A CA 1
ATOM 778 C C . THR A 1 95 ? 10.878 6.040 7.723 1.00 64.44 95 THR A C 1
ATOM 780 O O . THR A 1 95 ? 11.381 5.549 8.732 1.00 64.44 95 THR A O 1
ATOM 783 N N . THR A 1 96 ? 9.780 6.799 7.771 1.00 60.81 96 THR A N 1
ATOM 784 C CA . THR A 1 96 ? 9.184 7.271 9.035 1.00 60.81 96 THR A CA 1
ATOM 785 C C . THR A 1 96 ? 7.928 6.487 9.423 1.00 60.81 96 THR A C 1
ATOM 787 O O . THR A 1 96 ? 7.748 6.138 10.584 1.00 60.81 96 THR A O 1
ATOM 790 N N . ILE A 1 97 ? 7.066 6.183 8.450 1.00 56.69 97 ILE A N 1
ATOM 791 C CA . ILE A 1 97 ? 5.744 5.556 8.630 1.00 56.69 97 ILE A CA 1
ATOM 792 C C . ILE A 1 97 ? 5.768 4.058 8.270 1.00 56.69 97 ILE A C 1
ATOM 794 O O . ILE A 1 97 ? 5.075 3.258 8.891 1.00 56.69 97 ILE A O 1
ATOM 798 N N . PHE A 1 98 ? 6.606 3.647 7.318 1.00 58.03 98 PHE A N 1
ATOM 799 C CA . PHE A 1 98 ? 6.796 2.236 6.945 1.00 58.03 98 PHE A CA 1
ATOM 800 C C . PHE A 1 98 ? 7.853 1.514 7.775 1.00 58.03 98 PHE A C 1
ATOM 802 O O . PHE A 1 98 ? 8.199 0.369 7.477 1.00 58.03 98 PHE A O 1
ATOM 809 N N . ASN A 1 99 ? 8.385 2.154 8.816 1.00 62.03 99 ASN A N 1
ATOM 810 C CA . ASN A 1 99 ? 9.186 1.431 9.781 1.00 62.03 99 ASN A CA 1
ATOM 811 C C . ASN A 1 99 ? 8.240 0.433 10.461 1.00 62.03 99 ASN A C 1
ATOM 813 O O . ASN A 1 99 ? 7.468 0.819 11.336 1.00 62.03 99 ASN A O 1
ATOM 817 N N . GLY A 1 100 ? 8.220 -0.818 9.985 1.00 66.25 100 GLY A N 1
ATOM 818 C CA . GLY A 1 100 ? 7.239 -1.833 10.383 1.00 66.25 100 GLY A CA 1
ATOM 819 C C . GLY A 1 100 ? 7.139 -1.989 11.899 1.00 66.25 100 GLY A C 1
ATOM 820 O O . GLY A 1 100 ? 6.067 -2.275 12.419 1.00 66.25 100 GLY A O 1
ATOM 821 N N . TRP A 1 101 ? 8.222 -1.669 12.611 1.00 75.19 101 TRP A N 1
ATOM 822 C CA . TRP A 1 101 ? 8.277 -1.563 14.063 1.00 75.19 101 TRP A CA 1
ATOM 823 C C . TRP A 1 101 ? 7.307 -0.541 14.660 1.00 75.19 101 TRP A C 1
ATOM 825 O O . TRP A 1 101 ? 6.655 -0.853 15.649 1.00 75.19 101 TRP A O 1
ATOM 835 N N . LEU A 1 102 ? 7.166 0.657 14.083 1.00 80.38 102 LEU A N 1
ATOM 836 C CA . LEU A 1 102 ? 6.252 1.676 14.605 1.00 80.38 102 LEU A CA 1
ATOM 837 C C . LEU A 1 102 ? 4.796 1.228 14.465 1.00 80.38 102 LEU A C 1
ATOM 839 O O . LEU A 1 102 ? 4.039 1.297 15.432 1.00 80.38 102 LEU A O 1
ATOM 843 N N . LEU A 1 103 ? 4.408 0.745 13.281 1.00 79.44 103 LEU A N 1
ATOM 844 C CA . LEU A 1 103 ? 3.055 0.240 13.054 1.00 79.44 103 LEU A CA 1
ATOM 845 C C . LEU A 1 103 ? 2.763 -0.969 13.953 1.00 79.44 103 LEU A C 1
ATOM 847 O O . LEU A 1 103 ? 1.689 -1.039 14.543 1.00 79.44 103 LEU A O 1
ATOM 851 N N . PHE A 1 104 ? 3.732 -1.869 14.119 1.00 81.88 104 PHE A N 1
ATOM 852 C CA . PHE A 1 104 ? 3.633 -3.016 15.018 1.00 81.88 104 PHE A CA 1
ATOM 853 C C . PHE A 1 104 ? 3.440 -2.597 16.484 1.00 81.88 104 PHE A C 1
ATOM 855 O O . PHE A 1 104 ? 2.518 -3.070 17.148 1.00 81.88 104 PHE A O 1
ATOM 862 N N . VAL A 1 105 ? 4.247 -1.655 16.985 1.00 87.38 105 VAL A N 1
ATOM 863 C CA . VAL A 1 105 ? 4.115 -1.118 18.352 1.00 87.38 105 VAL A CA 1
ATOM 864 C C . VAL A 1 105 ? 2.752 -0.454 18.548 1.00 87.38 105 VAL A C 1
ATOM 866 O O . VAL A 1 105 ? 2.096 -0.690 19.563 1.00 87.38 105 VAL A O 1
ATOM 869 N N . LEU A 1 106 ? 2.289 0.333 17.574 1.00 88.69 106 LEU A N 1
ATOM 870 C CA . LEU A 1 106 ? 0.967 0.957 17.625 1.00 88.69 106 LEU A CA 1
ATOM 871 C C . LEU A 1 106 ? -0.155 -0.082 17.619 1.00 88.69 106 LEU A C 1
ATOM 873 O O . LEU A 1 106 ? -1.106 0.054 18.382 1.00 88.69 106 LEU A O 1
ATOM 877 N N . GLN A 1 107 ? -0.047 -1.139 16.815 1.00 88.06 107 GLN A N 1
ATOM 878 C CA . GLN A 1 107 ? -1.023 -2.228 16.802 1.00 88.06 107 GLN A CA 1
ATOM 879 C C . GLN A 1 107 ? -1.097 -2.936 18.156 1.00 88.06 107 GLN A C 1
ATOM 881 O O . GLN A 1 107 ? -2.197 -3.166 18.655 1.00 88.06 107 GLN A O 1
ATOM 886 N N . ILE A 1 108 ? 0.041 -3.221 18.795 1.00 90.56 108 ILE A N 1
ATOM 887 C CA . ILE A 1 108 ? 0.059 -3.786 20.153 1.00 90.56 108 ILE A CA 1
ATOM 888 C C . ILE A 1 108 ? -0.627 -2.831 21.133 1.00 90.56 108 ILE A C 1
ATOM 890 O O . ILE A 1 108 ? -1.531 -3.244 21.861 1.00 90.56 108 ILE A O 1
ATOM 894 N N . ALA A 1 109 ? -0.247 -1.551 21.126 1.00 93.12 109 ALA A N 1
ATOM 895 C CA . ALA A 1 109 ? -0.813 -0.551 22.028 1.00 93.12 109 ALA A CA 1
ATOM 896 C C . ALA A 1 109 ? -2.338 -0.423 21.863 1.00 93.12 109 ALA A C 1
ATOM 898 O O . ALA A 1 109 ? -3.074 -0.417 22.852 1.00 93.12 109 ALA A O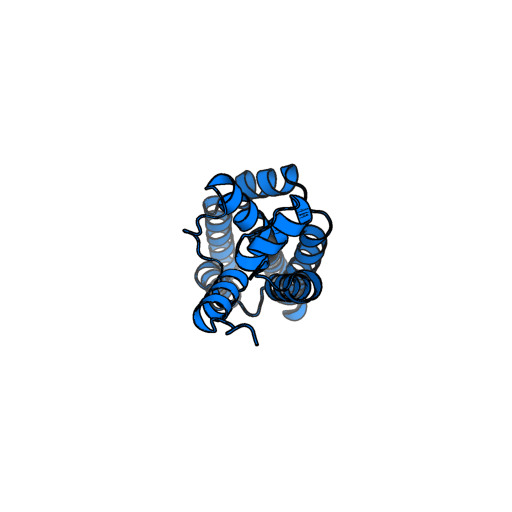 1
ATOM 899 N N . VAL A 1 110 ? -2.827 -0.385 20.621 1.00 93.69 110 VAL A N 1
ATOM 900 C CA . VAL A 1 110 ? -4.262 -0.309 20.319 1.00 93.69 110 VAL A CA 1
ATOM 901 C C . VAL A 1 110 ? -4.980 -1.609 20.673 1.00 93.69 110 VAL A C 1
ATOM 903 O O . VAL A 1 110 ? -6.080 -1.552 21.212 1.00 93.69 110 VAL A O 1
ATOM 906 N N . THR A 1 111 ? -4.367 -2.775 20.459 1.00 93.62 111 THR A N 1
ATOM 907 C CA . THR A 1 111 ? -4.944 -4.065 20.879 1.00 93.62 111 THR A CA 1
ATOM 908 C C . THR A 1 111 ? -5.159 -4.095 22.387 1.00 93.62 111 THR A C 1
ATOM 910 O O . THR A 1 111 ? -6.260 -4.401 22.844 1.00 93.62 111 THR A O 1
ATOM 913 N N . ILE A 1 112 ? -4.138 -3.724 23.167 1.00 95.06 112 ILE A N 1
ATOM 914 C CA . ILE A 1 112 ? -4.226 -3.653 24.632 1.00 95.06 112 ILE A CA 1
ATOM 915 C C . ILE A 1 112 ? -5.333 -2.677 25.045 1.00 95.06 112 ILE A C 1
ATOM 917 O O . ILE A 1 112 ? -6.169 -3.009 25.884 1.00 95.06 112 ILE A O 1
ATOM 921 N N . PHE A 1 113 ? -5.390 -1.500 24.418 1.00 95.69 113 PHE A N 1
ATOM 922 C CA . PHE A 1 113 ? -6.444 -0.517 24.664 1.00 95.69 113 PHE A CA 1
ATOM 923 C C . PHE A 1 113 ? -7.854 -1.076 24.398 1.00 95.69 113 PHE A C 1
ATOM 925 O O . PHE A 1 113 ? -8.748 -0.907 25.230 1.00 95.69 113 PHE A O 1
ATOM 932 N N . LEU A 1 114 ? -8.060 -1.779 23.281 1.00 94.69 114 LEU A N 1
ATOM 933 C CA . LEU A 1 114 ? -9.345 -2.394 22.932 1.00 94.69 114 LEU A CA 1
ATOM 934 C C . LEU A 1 114 ? -9.749 -3.486 23.932 1.00 94.69 114 LEU A C 1
ATOM 936 O O . LEU A 1 114 ? -10.913 -3.550 24.323 1.00 94.69 114 LEU A O 1
ATOM 940 N N . VAL A 1 115 ? -8.795 -4.300 24.393 1.00 95.62 115 VAL A N 1
ATOM 941 C CA . VAL A 1 115 ? -9.021 -5.315 25.436 1.00 95.62 115 VAL A CA 1
ATOM 942 C C . VAL A 1 115 ? -9.467 -4.662 26.746 1.00 95.62 115 VAL A C 1
ATOM 944 O O . VAL A 1 115 ? -10.455 -5.097 27.334 1.00 95.62 115 VAL A O 1
ATOM 947 N N . VAL A 1 116 ? -8.806 -3.580 27.176 1.00 95.94 116 VAL A N 1
ATOM 948 C CA . VAL A 1 116 ? -9.194 -2.818 28.381 1.00 95.94 116 VAL A CA 1
ATOM 949 C C . VAL A 1 116 ? -10.600 -2.222 28.243 1.00 95.94 116 VAL A C 1
ATOM 951 O O . VAL A 1 116 ? -11.354 -2.172 29.212 1.00 95.94 116 VAL A O 1
ATOM 954 N N . LYS A 1 117 ? -10.997 -1.818 27.032 1.00 94.75 117 LYS A N 1
ATOM 955 C CA . LYS A 1 117 ? -12.352 -1.334 26.717 1.00 94.75 117 LYS A CA 1
ATOM 956 C C . LYS A 1 117 ? -13.376 -2.452 26.479 1.00 94.75 117 LYS A C 1
ATOM 958 O O . LYS A 1 117 ? -14.493 -2.157 26.067 1.00 94.75 117 LYS A O 1
ATOM 963 N N . SER A 1 118 ? -13.029 -3.714 26.747 1.00 93.25 118 SER A N 1
ATOM 964 C CA . SER A 1 118 ? -13.884 -4.893 26.514 1.00 93.25 118 SER A CA 1
ATOM 965 C C . SER A 1 118 ? -14.336 -5.073 25.054 1.00 93.25 118 SER A C 1
ATOM 967 O O . SER A 1 118 ? -15.304 -5.774 24.767 1.00 93.25 118 SER A O 1
ATOM 969 N N . ALA A 1 119 ? -13.620 -4.475 24.098 1.00 92.06 119 ALA A N 1
ATOM 970 C CA . ALA A 1 119 ? -13.897 -4.561 22.667 1.00 92.06 119 ALA A CA 1
ATOM 971 C C . ALA A 1 119 ? -13.145 -5.738 22.023 1.00 92.06 119 ALA A C 1
ATOM 973 O O . ALA A 1 119 ? -12.367 -5.576 21.080 1.00 92.06 119 ALA A O 1
ATOM 974 N N . TYR A 1 120 ? -13.368 -6.944 22.548 1.00 92.06 120 TYR A N 1
ATOM 975 C CA . TYR A 1 120 ? -12.586 -8.136 22.203 1.00 92.06 120 TYR A CA 1
ATOM 976 C C . TYR A 1 120 ? -12.656 -8.511 20.719 1.00 92.06 120 TYR A C 1
ATOM 978 O O . TYR A 1 120 ? -11.646 -8.909 20.146 1.00 92.06 120 TYR A O 1
ATOM 986 N N . ILE A 1 121 ? -13.815 -8.333 20.074 1.00 90.62 121 ILE A N 1
ATOM 987 C CA . ILE A 1 121 ? -13.980 -8.614 18.638 1.00 90.62 121 ILE A CA 1
ATOM 988 C C . ILE A 1 121 ? -13.032 -7.737 17.811 1.00 90.62 121 ILE A C 1
ATOM 990 O O . ILE A 1 121 ? -12.332 -8.240 16.937 1.00 90.62 121 ILE A O 1
ATOM 994 N N . LEU A 1 122 ? -12.957 -6.437 18.117 1.00 89.56 122 LEU A N 1
ATOM 995 C CA . LEU A 1 122 ? -12.057 -5.509 17.429 1.00 89.56 122 LEU A CA 1
ATOM 996 C C . LEU A 1 122 ? -10.589 -5.824 17.713 1.00 89.56 122 LEU A C 1
ATOM 998 O O . LEU A 1 122 ? -9.772 -5.747 16.802 1.00 89.56 122 LEU A O 1
ATOM 1002 N N . ALA A 1 123 ? -10.258 -6.219 18.945 1.00 90.12 123 ALA A N 1
ATOM 1003 C CA . ALA A 1 123 ? -8.902 -6.627 19.301 1.00 90.12 123 ALA A CA 1
ATOM 1004 C C . ALA A 1 123 ? -8.450 -7.861 18.499 1.00 90.12 123 ALA A C 1
ATOM 1006 O O . ALA A 1 123 ? -7.356 -7.863 17.940 1.00 90.12 123 ALA A O 1
ATOM 1007 N N . VAL A 1 124 ? -9.309 -8.882 18.381 1.00 89.31 124 VAL A N 1
ATOM 1008 C CA . VAL A 1 124 ? -9.031 -10.081 17.572 1.00 89.31 124 VAL A CA 1
ATOM 1009 C C . VAL A 1 124 ? -8.886 -9.720 16.099 1.00 89.31 124 VAL A C 1
ATOM 1011 O O . VAL A 1 124 ? -7.930 -10.154 15.461 1.00 89.31 124 VAL A O 1
ATOM 1014 N N . LEU A 1 125 ? -9.793 -8.897 15.562 1.00 86.69 125 LEU A N 1
ATOM 1015 C CA . LEU A 1 125 ? -9.688 -8.424 14.185 1.00 86.69 125 LEU A CA 1
ATOM 1016 C C . LEU A 1 125 ? -8.352 -7.717 13.957 1.00 86.69 125 LEU A C 1
ATOM 1018 O O . LEU A 1 125 ? -7.653 -8.075 13.017 1.00 86.69 125 LEU A O 1
ATOM 1022 N N . LEU A 1 126 ? -7.949 -6.793 14.834 1.00 86.12 126 LEU A N 1
ATOM 1023 C CA . LEU A 1 126 ? -6.676 -6.085 14.707 1.00 86.12 126 LEU A CA 1
ATOM 1024 C C . LEU A 1 126 ? -5.488 -7.053 14.604 1.00 86.12 126 LEU A C 1
ATOM 1026 O O . LEU A 1 126 ? -4.674 -6.906 13.699 1.00 86.12 126 LEU A O 1
ATOM 1030 N N . VAL A 1 127 ? -5.433 -8.080 15.459 1.00 83.31 127 VAL A N 1
ATOM 1031 C CA . VAL A 1 127 ? -4.377 -9.107 15.422 1.00 83.31 127 VAL A CA 1
ATOM 1032 C C . VAL A 1 127 ? -4.400 -9.891 14.106 1.00 83.31 127 VAL A C 1
ATOM 1034 O O . VAL A 1 127 ? -3.349 -10.129 13.515 1.00 83.31 127 VAL A O 1
ATOM 1037 N N . ILE A 1 128 ? -5.578 -10.266 13.601 1.00 80.62 128 ILE A N 1
ATOM 1038 C CA . ILE A 1 128 ? -5.681 -10.967 12.311 1.00 80.62 128 ILE A CA 1
ATOM 1039 C C . ILE A 1 128 ? -5.200 -10.059 11.167 1.00 80.62 128 ILE A C 1
ATOM 1041 O O . ILE A 1 128 ? -4.440 -10.513 10.311 1.00 80.62 128 ILE A O 1
ATOM 1045 N N . PHE A 1 129 ? -5.589 -8.781 11.171 1.00 73.69 129 PHE A N 1
ATOM 1046 C CA . PHE A 1 129 ? -5.138 -7.785 10.193 1.00 73.69 129 PHE A CA 1
ATOM 1047 C C . PHE A 1 129 ? -3.619 -7.549 10.250 1.00 73.69 129 PHE A C 1
ATOM 1049 O O . PHE A 1 129 ? -3.008 -7.290 9.216 1.00 73.69 129 PHE A O 1
ATOM 1056 N N . SER A 1 130 ? -2.991 -7.677 11.422 1.00 65.38 130 SER A N 1
ATOM 1057 C CA . SER A 1 130 ? -1.538 -7.544 11.593 1.00 65.38 130 SER A CA 1
ATOM 1058 C C . SER A 1 130 ? -0.731 -8.691 10.983 1.00 65.38 130 SER A C 1
ATOM 1060 O O . SER A 1 130 ? 0.360 -8.458 10.466 1.00 65.38 130 SER A O 1
ATOM 1062 N N . TYR A 1 131 ? -1.228 -9.928 11.076 1.00 56.72 131 TYR A N 1
ATOM 1063 C CA . TYR A 1 131 ? -0.450 -11.127 10.736 1.00 56.72 131 TYR A CA 1
ATOM 1064 C C . TYR A 1 131 ? -0.744 -11.701 9.356 1.00 56.72 131 TYR A C 1
ATOM 1066 O O . TYR A 1 131 ? -0.009 -12.585 8.910 1.00 56.72 131 TYR A O 1
ATOM 1074 N N . ASN A 1 132 ? -1.811 -11.250 8.690 1.00 46.59 132 ASN A N 1
ATOM 1075 C CA . ASN A 1 132 ? -2.342 -12.001 7.569 1.00 46.59 132 ASN A CA 1
ATOM 1076 C C . ASN A 1 132 ? -2.464 -11.195 6.262 1.00 46.59 132 ASN A C 1
ATOM 1078 O O . ASN A 1 132 ? -3.421 -10.435 6.100 1.00 46.59 132 ASN A O 1
ATOM 1082 N N . PRO A 1 133 ? -1.590 -11.440 5.261 1.00 43.91 133 PRO A N 1
ATOM 1083 C CA . PRO A 1 133 ? -1.816 -10.976 3.891 1.00 43.91 133 PRO A CA 1
ATOM 1084 C C . PRO A 1 133 ? -3.069 -11.602 3.247 1.00 43.91 133 PRO A C 1
ATOM 1086 O O . PRO A 1 133 ? -3.447 -11.202 2.152 1.00 43.91 133 PRO A O 1
ATOM 1089 N N . PHE A 1 134 ? -3.762 -12.547 3.902 1.00 37.84 134 PHE A N 1
ATOM 1090 C CA . PHE A 1 134 ? -5.040 -13.105 3.432 1.00 37.84 134 PHE A CA 1
ATOM 1091 C C . PHE A 1 134 ? -6.207 -12.100 3.412 1.00 37.84 134 PHE A C 1
ATOM 1093 O O . PHE A 1 134 ? -7.240 -12.398 2.816 1.00 37.84 134 PHE A O 1
ATOM 1100 N N . PHE A 1 135 ? -6.045 -10.890 3.959 1.00 50.25 135 PHE A N 1
ATOM 1101 C CA . PHE A 1 135 ? -6.946 -9.764 3.674 1.00 50.25 135 PHE A CA 1
ATOM 1102 C C . PHE A 1 135 ? -6.596 -9.006 2.375 1.00 50.25 135 PHE A C 1
ATOM 1104 O O . PHE A 1 135 ? -7.114 -7.920 2.143 1.00 50.25 135 PHE A O 1
ATOM 1111 N N . ASN A 1 136 ? -5.814 -9.609 1.471 1.00 47.16 136 ASN A N 1
ATOM 1112 C CA . ASN A 1 136 ? -5.550 -9.138 0.102 1.00 47.16 136 ASN A CA 1
ATOM 1113 C C . ASN A 1 136 ? -6.782 -8.633 -0.701 1.00 47.16 136 ASN A C 1
ATOM 1115 O O . ASN A 1 136 ? -6.635 -7.694 -1.484 1.00 47.16 136 ASN A O 1
ATOM 1119 N N . PRO A 1 137 ? -8.023 -9.150 -0.538 1.00 48.72 137 PRO A N 1
ATOM 1120 C CA . PRO A 1 137 ? -9.192 -8.528 -1.178 1.00 48.72 137 PRO A CA 1
ATOM 1121 C C . PRO A 1 137 ? -9.549 -7.116 -0.660 1.00 48.72 137 PRO A C 1
ATOM 1123 O O . PRO A 1 137 ? -10.375 -6.446 -1.277 1.00 48.72 137 PRO A O 1
ATOM 1126 N N . LEU A 1 138 ? -8.925 -6.629 0.420 1.00 61.94 138 LEU A N 1
ATOM 1127 C CA . LEU A 1 138 ? -9.085 -5.273 0.968 1.00 61.94 138 LEU A CA 1
ATOM 1128 C C . LEU A 1 138 ? -7.973 -4.300 0.549 1.00 61.94 138 LEU A C 1
ATOM 1130 O O . LEU A 1 138 ? -7.905 -3.195 1.087 1.00 61.94 138 LEU A O 1
ATOM 1134 N N . GLU A 1 139 ? -7.144 -4.656 -0.437 1.00 78.19 139 GLU A N 1
ATOM 1135 C CA . GLU A 1 139 ? -6.177 -3.743 -1.058 1.00 78.19 139 GLU A CA 1
ATOM 1136 C C . GLU A 1 139 ? -6.633 -3.298 -2.459 1.00 78.19 139 GLU A C 1
ATOM 1138 O O . GLU A 1 139 ? -5.994 -3.602 -3.469 1.00 78.19 139 GLU A O 1
ATOM 1143 N N . PRO A 1 140 ? -7.752 -2.562 -2.581 1.00 87.81 140 PRO A N 1
ATOM 1144 C CA . PRO A 1 140 ? -8.302 -2.172 -3.874 1.00 87.81 140 PRO A CA 1
ATOM 1145 C C . PRO A 1 140 ? -7.328 -1.341 -4.730 1.00 87.81 140 PRO A C 1
ATOM 1147 O O . PRO A 1 140 ? -7.421 -1.370 -5.960 1.00 87.81 140 PRO A O 1
ATOM 1150 N N . HIS A 1 141 ? -6.351 -0.649 -4.130 1.00 91.44 141 HIS A N 1
ATOM 1151 C CA . HIS A 1 141 ? -5.290 0.018 -4.888 1.00 91.44 141 HIS A CA 1
ATOM 1152 C C . HIS A 1 141 ? -4.439 -0.956 -5.725 1.00 91.44 141 HIS A C 1
ATOM 1154 O O . HIS A 1 141 ? -4.038 -0.593 -6.829 1.00 91.44 141 HIS A O 1
ATOM 1160 N N . ALA A 1 142 ? -4.198 -2.189 -5.265 1.00 90.12 142 ALA A N 1
ATOM 1161 C CA . ALA A 1 142 ? -3.411 -3.179 -5.998 1.00 90.12 142 ALA A CA 1
ATOM 1162 C C . ALA A 1 142 ? -4.123 -3.590 -7.298 1.00 90.12 142 ALA A C 1
ATOM 1164 O O . ALA A 1 142 ? -3.503 -3.679 -8.366 1.00 90.12 142 ALA A O 1
ATOM 1165 N N . TYR A 1 143 ? -5.450 -3.742 -7.240 1.00 91.00 143 TYR A N 1
ATOM 1166 C CA . TYR A 1 143 ? -6.294 -3.965 -8.416 1.00 91.00 143 TYR A CA 1
ATOM 1167 C C . TYR A 1 143 ? -6.306 -2.746 -9.342 1.00 91.00 143 TYR A C 1
ATOM 1169 O O . TYR A 1 143 ? -6.183 -2.907 -10.556 1.00 91.00 143 TYR A O 1
ATOM 1177 N N . LEU A 1 144 ? -6.390 -1.526 -8.795 1.00 92.56 144 LEU A N 1
ATOM 1178 C CA . LEU A 1 144 ? -6.290 -0.292 -9.585 1.00 92.56 144 LEU A CA 1
ATOM 1179 C C . LEU A 1 144 ? -4.952 -0.198 -10.321 1.00 92.56 144 LEU A C 1
ATOM 1181 O O . LEU A 1 144 ? -4.917 0.112 -11.512 1.00 92.56 144 LEU A O 1
ATOM 1185 N N . TYR A 1 145 ? -3.851 -0.481 -9.633 1.00 94.06 145 TYR A N 1
ATOM 1186 C CA . TYR A 1 145 ? -2.512 -0.440 -10.209 1.00 94.06 145 TYR A CA 1
ATOM 1187 C C . TYR A 1 145 ? -2.367 -1.485 -11.304 1.00 94.06 145 TYR A C 1
ATOM 1189 O O . TYR A 1 145 ? -1.902 -1.161 -12.394 1.00 94.06 145 TYR A O 1
ATOM 1197 N N . SER A 1 146 ? -2.841 -2.706 -11.057 1.00 92.06 146 SER A N 1
ATOM 1198 C CA . SER A 1 146 ? -2.891 -3.779 -12.055 1.00 92.06 146 SER A CA 1
ATOM 1199 C C . SER A 1 146 ? -3.719 -3.379 -13.274 1.00 92.06 146 SER A C 1
ATOM 1201 O O . SER A 1 146 ? -3.260 -3.529 -14.406 1.00 92.06 146 SER A O 1
ATOM 1203 N N . TYR A 1 147 ? -4.892 -2.778 -13.067 1.00 93.81 147 TYR A N 1
ATOM 1204 C CA . TYR A 1 147 ? -5.748 -2.284 -14.142 1.00 93.81 147 TYR A CA 1
ATOM 1205 C C . TYR A 1 147 ? -5.058 -1.202 -14.981 1.00 93.81 147 TYR A C 1
ATOM 1207 O O . TYR A 1 147 ? -4.994 -1.316 -16.207 1.00 93.81 147 TYR A O 1
ATOM 1215 N N . PHE A 1 148 ? -4.507 -0.159 -14.352 1.00 94.38 148 PHE A N 1
ATOM 1216 C CA . PHE A 1 148 ? -3.830 0.916 -15.080 1.00 94.38 148 PHE A CA 1
ATOM 1217 C C . PHE A 1 148 ? -2.557 0.437 -15.775 1.00 94.38 148 PHE A C 1
ATOM 1219 O O . PHE A 1 148 ? -2.275 0.855 -16.903 1.00 94.38 148 PHE A O 1
ATOM 1226 N N . SER A 1 149 ? -1.807 -0.440 -15.113 1.00 93.94 149 SER A N 1
ATOM 1227 C CA . SER A 1 149 ? -0.597 -1.047 -15.648 1.00 93.94 149 SER A CA 1
ATOM 1228 C C . SER A 1 149 ? -0.899 -1.862 -16.899 1.00 93.94 149 SER A C 1
ATOM 1230 O O . SER A 1 149 ? -0.318 -1.613 -17.957 1.00 93.94 149 SER A O 1
ATOM 1232 N N . ASN A 1 150 ? -1.883 -2.758 -16.826 1.00 90.31 150 ASN A N 1
ATOM 1233 C CA . ASN A 1 150 ? -2.271 -3.596 -17.951 1.00 90.31 150 ASN A CA 1
ATOM 1234 C C . ASN A 1 150 ? -2.857 -2.763 -19.105 1.00 90.31 150 ASN A C 1
ATOM 1236 O O . ASN A 1 150 ? -2.443 -2.907 -20.253 1.00 90.31 150 ASN A O 1
ATOM 1240 N N . LYS A 1 151 ? -3.754 -1.811 -18.808 1.00 91.81 151 LYS A N 1
ATOM 1241 C CA . LYS A 1 151 ? -4.422 -0.987 -19.829 1.00 91.81 151 LYS A CA 1
ATOM 1242 C C . LYS A 1 151 ? -3.457 -0.108 -20.627 1.00 91.81 151 LYS A C 1
ATOM 1244 O O . LYS A 1 151 ? -3.668 0.088 -21.821 1.00 91.81 151 LYS A O 1
ATOM 1249 N N . LYS A 1 152 ? -2.438 0.463 -19.977 1.00 90.56 152 LYS A N 1
ATOM 1250 C CA . LYS A 1 152 ? -1.527 1.431 -20.612 1.00 90.56 152 LYS A CA 1
ATOM 1251 C C . LYS A 1 152 ? -0.193 0.825 -21.038 1.00 90.56 152 LYS A C 1
ATOM 1253 O O . LYS A 1 152 ? 0.356 1.244 -22.054 1.00 90.56 152 LYS A O 1
ATOM 1258 N N . TYR A 1 153 ? 0.342 -0.107 -20.257 1.00 89.38 153 TYR A N 1
ATOM 1259 C CA . TYR A 1 153 ? 1.707 -0.600 -20.421 1.00 89.38 153 TYR A CA 1
ATOM 1260 C C . TYR A 1 153 ? 1.790 -2.097 -20.728 1.00 89.38 153 TYR A C 1
ATOM 1262 O O . TYR A 1 153 ? 2.825 -2.502 -21.244 1.00 89.38 153 TYR A O 1
ATOM 1270 N N . LYS A 1 154 ? 0.726 -2.879 -20.469 1.00 90.31 154 LYS A N 1
ATOM 1271 C CA . LYS A 1 154 ? 0.672 -4.346 -20.644 1.00 90.31 154 LYS A CA 1
ATOM 1272 C C . LYS A 1 154 ? 1.786 -5.103 -19.902 1.00 90.31 154 LYS A C 1
ATOM 1274 O O . LYS A 1 154 ? 2.306 -6.091 -20.402 1.00 90.31 154 LYS A O 1
ATOM 1279 N N . ILE A 1 155 ? 2.174 -4.601 -18.732 1.00 92.38 155 ILE A N 1
ATOM 1280 C CA . ILE A 1 155 ? 3.225 -5.172 -17.877 1.00 92.38 155 ILE A CA 1
ATOM 1281 C C . ILE A 1 155 ? 2.774 -5.141 -16.411 1.00 92.38 155 ILE A C 1
ATOM 1283 O O . ILE A 1 155 ? 1.751 -4.531 -16.086 1.00 92.38 155 ILE A O 1
ATOM 1287 N N . HIS A 1 156 ? 3.536 -5.760 -15.513 1.00 93.31 156 HIS A N 1
ATOM 1288 C CA . HIS A 1 156 ? 3.301 -5.754 -14.073 1.00 93.31 156 HIS A CA 1
ATOM 1289 C C . HIS A 1 156 ? 3.400 -4.324 -13.495 1.00 93.31 156 HIS A C 1
ATOM 1291 O O . HIS A 1 156 ? 4.269 -3.556 -13.930 1.00 93.31 156 HIS A O 1
ATOM 1297 N N . PRO A 1 157 ? 2.583 -3.947 -12.487 1.00 92.94 157 PRO A N 1
ATOM 1298 C CA . PRO A 1 157 ? 2.579 -2.601 -11.902 1.00 92.94 157 PRO A CA 1
ATOM 1299 C C . PRO A 1 157 ? 3.943 -2.062 -11.483 1.00 92.94 157 PRO A C 1
ATOM 1301 O O . PRO A 1 157 ? 4.219 -0.876 -11.653 1.00 92.94 157 PRO A O 1
ATOM 1304 N N . TYR A 1 1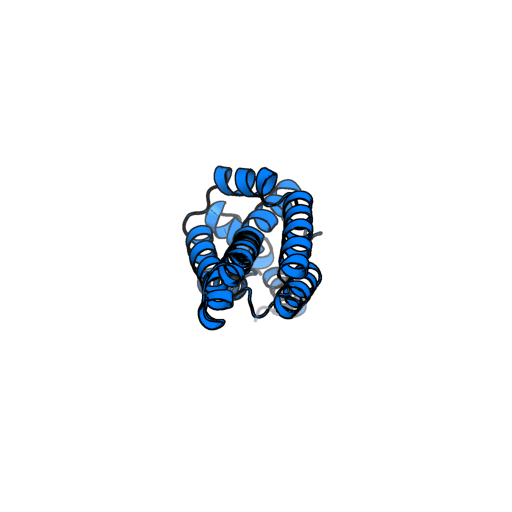58 ? 4.809 -2.938 -10.977 1.00 93.44 158 TYR A N 1
ATOM 1305 C CA . TYR A 1 158 ? 6.150 -2.561 -10.535 1.00 93.44 158 TYR A CA 1
ATOM 1306 C C . TYR A 1 158 ? 7.030 -2.104 -11.710 1.00 93.44 158 TYR A C 1
ATOM 1308 O O . TYR A 1 158 ? 7.731 -1.102 -11.610 1.00 93.44 158 TYR A O 1
ATOM 1316 N N . TYR A 1 159 ? 6.957 -2.779 -12.859 1.00 93.31 159 TYR A N 1
ATOM 1317 C CA . TYR A 1 159 ? 7.666 -2.343 -14.064 1.00 93.31 159 TYR A CA 1
ATOM 1318 C C . TYR A 1 159 ? 7.001 -1.105 -14.683 1.00 93.31 159 TYR A C 1
ATOM 1320 O O . TYR A 1 159 ? 7.682 -0.167 -15.106 1.00 93.31 159 TYR A O 1
ATOM 1328 N N . ALA A 1 160 ? 5.665 -1.038 -14.670 1.00 93.81 160 ALA A N 1
ATOM 1329 C CA . ALA A 1 160 ? 4.932 0.131 -15.157 1.00 93.81 160 ALA A CA 1
ATOM 1330 C C . ALA A 1 160 ? 5.237 1.410 -14.377 1.00 93.81 160 ALA A C 1
ATOM 1332 O O . ALA A 1 160 ? 5.254 2.482 -1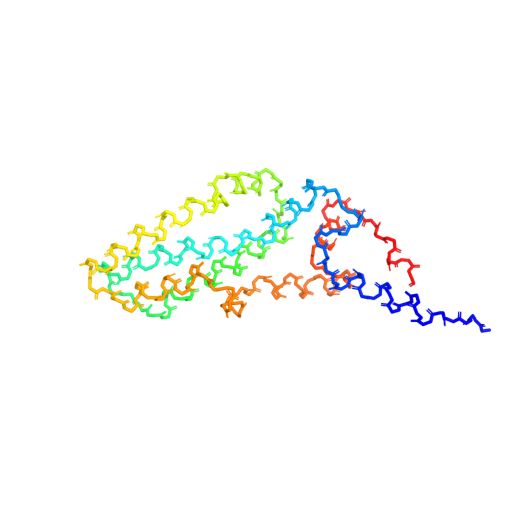4.982 1.00 93.81 160 ALA A O 1
ATOM 1333 N N . PHE A 1 161 ? 5.525 1.313 -13.080 1.00 94.38 161 PHE A N 1
ATOM 1334 C CA . PHE A 1 161 ? 6.013 2.434 -12.282 1.00 94.38 161 PHE A CA 1
ATOM 1335 C C . PHE A 1 161 ? 7.275 3.057 -12.903 1.00 94.38 161 PHE A C 1
ATOM 1337 O O . PHE A 1 161 ? 7.281 4.250 -13.222 1.00 94.38 161 PHE A O 1
ATOM 1344 N N . PHE A 1 162 ? 8.305 2.252 -13.181 1.00 94.12 162 PHE A N 1
ATOM 1345 C CA . PHE A 1 162 ? 9.549 2.740 -13.789 1.00 94.12 162 PHE A CA 1
ATOM 1346 C C . PHE A 1 162 ? 9.355 3.249 -15.211 1.00 94.12 162 PHE A C 1
ATOM 1348 O O . PHE A 1 162 ? 9.885 4.297 -15.585 1.00 94.12 162 PHE A O 1
ATOM 1355 N N . LYS A 1 163 ? 8.525 2.573 -16.002 1.00 93.31 163 LYS A N 1
ATOM 1356 C CA . LYS A 1 163 ? 8.181 3.047 -17.344 1.00 93.31 163 LYS A CA 1
ATOM 1357 C C . LYS A 1 163 ? 7.457 4.396 -17.307 1.00 93.31 163 LYS A C 1
ATOM 1359 O O . LYS A 1 163 ? 7.714 5.263 -18.140 1.00 93.31 163 LYS A O 1
ATOM 1364 N N . ARG A 1 164 ? 6.564 4.601 -16.335 1.00 92.88 164 ARG A N 1
ATOM 1365 C CA . ARG A 1 164 ? 5.781 5.833 -16.177 1.00 92.88 164 ARG A CA 1
ATOM 1366 C C . ARG A 1 164 ? 6.622 7.005 -15.686 1.00 92.88 164 ARG A C 1
ATOM 1368 O O . ARG A 1 164 ? 6.555 8.070 -16.294 1.00 92.88 164 ARG A O 1
ATOM 1375 N N . PHE A 1 165 ? 7.350 6.831 -14.588 1.00 93.19 165 PHE A N 1
ATOM 1376 C CA . PHE A 1 165 ? 8.010 7.939 -13.891 1.00 93.19 165 PHE A CA 1
ATOM 1377 C C . PHE A 1 165 ? 9.467 8.135 -14.306 1.00 93.19 165 PHE A C 1
ATOM 1379 O O . PHE A 1 165 ? 9.962 9.258 -14.258 1.00 93.19 165 PHE A O 1
ATOM 1386 N N . TYR A 1 166 ? 10.121 7.078 -14.789 1.00 92.38 166 TYR A N 1
ATOM 1387 C CA . TYR A 1 166 ? 11.539 7.086 -15.154 1.00 92.38 166 TYR A CA 1
ATOM 1388 C C . TYR A 1 166 ? 11.800 6.795 -16.636 1.00 92.38 166 TYR A C 1
ATOM 1390 O O . TYR A 1 166 ? 12.945 6.838 -17.074 1.00 92.38 166 TYR A O 1
ATOM 1398 N N . LYS A 1 167 ? 10.750 6.550 -17.435 1.00 92.19 167 LYS A N 1
ATOM 1399 C CA . LYS A 1 167 ? 10.837 6.245 -18.877 1.00 92.19 167 LYS A CA 1
ATOM 1400 C C . LYS A 1 167 ? 11.718 5.027 -19.197 1.00 92.19 167 LYS A C 1
ATOM 1402 O O . LYS A 1 167 ? 12.311 4.970 -20.275 1.00 92.19 167 LYS A O 1
ATOM 1407 N N . TYR A 1 168 ? 11.786 4.055 -18.285 1.00 92.06 168 TYR A N 1
ATOM 1408 C CA . TYR A 1 168 ? 12.535 2.816 -18.513 1.00 92.06 168 TYR A CA 1
ATOM 1409 C C . TYR A 1 168 ? 11.945 2.046 -19.695 1.00 92.06 168 TYR A C 1
ATOM 1411 O O . TYR A 1 168 ? 10.736 2.084 -19.938 1.00 92.06 168 TYR A O 1
ATOM 1419 N N . ARG A 1 169 ? 12.821 1.358 -20.427 1.00 90.44 169 ARG A N 1
ATOM 1420 C CA . ARG A 1 169 ? 12.452 0.393 -21.462 1.00 90.44 169 ARG A CA 1
ATOM 1421 C C . ARG A 1 169 ? 13.025 -0.950 -21.067 1.00 90.44 169 ARG A C 1
ATOM 1423 O O . ARG A 1 169 ? 14.245 -1.073 -20.959 1.00 90.44 169 ARG A O 1
ATOM 1430 N N . PHE A 1 170 ? 12.159 -1.927 -20.851 1.00 89.44 170 PHE A N 1
ATOM 1431 C CA . PHE A 1 170 ? 12.607 -3.255 -20.467 1.00 89.44 170 PHE A CA 1
ATOM 1432 C C . PHE A 1 170 ? 12.899 -4.131 -21.698 1.00 89.44 170 PHE A C 1
ATOM 1434 O O . PHE A 1 170 ? 12.228 -3.984 -22.723 1.00 89.44 170 PHE A O 1
ATOM 1441 N N . PRO A 1 171 ? 13.885 -5.048 -21.634 1.00 86.25 171 PRO A N 1
ATOM 1442 C CA . PRO A 1 171 ? 14.267 -5.888 -22.774 1.00 86.25 171 PRO A CA 1
ATOM 1443 C C . PRO A 1 171 ? 13.127 -6.766 -23.308 1.00 86.25 171 PRO A C 1
ATOM 1445 O O . PRO A 1 171 ? 13.004 -6.929 -24.521 1.00 86.25 171 PRO A O 1
ATOM 1448 N N . PHE A 1 172 ? 12.264 -7.261 -22.415 1.00 85.56 172 PHE A N 1
ATOM 1449 C CA . PHE A 1 172 ? 11.106 -8.099 -22.744 1.00 85.56 172 PHE A CA 1
ATOM 1450 C C . PHE A 1 172 ? 10.003 -7.362 -23.525 1.00 85.56 172 PHE A C 1
ATOM 1452 O O . PHE A 1 172 ? 9.093 -7.998 -24.046 1.00 85.56 172 PHE A O 1
ATOM 1459 N N . GLU A 1 173 ? 10.066 -6.030 -23.642 1.00 80.50 173 GLU A N 1
ATOM 1460 C CA . GLU A 1 173 ? 9.079 -5.249 -24.404 1.00 80.50 173 GLU A CA 1
ATOM 1461 C C . GLU A 1 173 ? 9.300 -5.293 -25.922 1.00 80.50 173 GLU A C 1
ATOM 1463 O O . GLU A 1 173 ? 8.378 -5.000 -26.678 1.00 80.50 173 GLU A O 1
ATOM 1468 N N . ASN A 1 174 ? 10.515 -5.623 -26.373 1.00 67.19 174 ASN A N 1
ATOM 1469 C CA . ASN A 1 174 ? 10.871 -5.701 -27.797 1.00 67.19 174 ASN A CA 1
ATOM 1470 C C . ASN A 1 174 ? 10.756 -7.135 -28.351 1.00 67.19 174 ASN A C 1
ATOM 1472 O O . ASN A 1 174 ? 11.373 -7.455 -29.372 1.00 67.19 174 ASN A O 1
ATOM 1476 N N . GLY A 1 175 ? 10.051 -7.991 -27.608 1.00 56.03 175 GLY A N 1
ATOM 1477 C CA . GLY A 1 175 ? 9.832 -9.409 -27.859 1.00 56.03 175 GLY A CA 1
ATOM 1478 C C . GLY A 1 175 ? 8.800 -9.688 -28.925 1.00 56.03 175 GLY A C 1
ATOM 1479 O O . GLY A 1 175 ? 7.702 -9.104 -28.814 1.00 56.03 175 GLY A O 1
#

Radius of gyration: 19.59 Å; chains: 1; bounding box: 40×33×71 Å

Sequence (175 aa):
MKKIDSSKELNNFVEANVYYSDNPYLNANEKLEVAMWFALPSVLTSYSFLATSIYSVNYSFNWFCLFGIPITVNLISGLINWFFYSKKLNIFFGTTIFNGWLLFVLQIAVTIFLVVKSAYILAVLLVIFSYNPFFNPLEPHAYLYSYFSNKKYKIHPYYAFFKRFYKYRFPFENG

pLDDT: mean 84.15, std 12.18, range [37.84, 95.94]

Foldseek 3Di:
DPPDPVVLLVVLLCQQADDDLPDPQDDPVLSLLLVLLLCVLVLQLLVLLLVLLVVVLVDVDDPCCSLVVSLVSLVVSLVCSVPPPDSVVSVCCCVPRVPLVVSVVSLVVSLVVCVVSVVPVSSVVSVCSSPDCVVVVSNVSLVVLQVVCCVPPVGHSSVSVCCPPVVDDDPSVVD